Protein AF-A0A828RKD5-F1 (afdb_monomer_lite)

Secondary structure (DSSP, 8-state):
----------EEEEEEETTEEEEEETT--HHHHHHHHHHHHHH--

Foldseek 3Di:
DPPPPPPDFAFPDWDDDPPDIDTDGPPDDPVVSVVVVVCCNVPVD

Sequence (45 aa):
VVNKDEFIPRPAAKLQVDNIELTIFKGANLSLATDIAKVVIRYAH

Organism: NCBI:txid548485

Radius of gyration: 13.16 Å; chains: 1; bounding box: 34×17×32 Å

Structure (mmCIF, N/CA/C/O backbone):
data_AF-A0A828RKD5-F1
#
_entry.id   AF-A0A828RKD5-F1
#
loop_
_atom_site.group_PDB
_atom_site.id
_atom_site.type_symbol
_atom_site.label_atom_id
_atom_site.label_alt_id
_atom_site.label_comp_id
_atom_site.label_asym_id
_atom_site.label_entity_id
_atom_site.label_seq_id
_atom_site.pdbx_PDB_ins_code
_atom_site.Cartn_x
_atom_site.Cartn_y
_atom_site.Cartn_z
_atom_site.occupancy
_atom_site.B_iso_or_equiv
_atom_site.auth_seq_id
_atom_site.auth_comp_id
_atom_site.auth_asym_id
_atom_site.auth_atom_id
_atom_site.pdbx_PDB_model_num
ATOM 1 N N . VAL A 1 1 ? -23.144 -9.974 20.922 1.00 47.25 1 VAL A N 1
ATOM 2 C CA . VAL A 1 1 ? -22.855 -9.548 19.535 1.00 47.25 1 VAL A CA 1
ATOM 3 C C . VAL A 1 1 ? -21.744 -8.523 19.621 1.00 47.25 1 VAL A C 1
ATOM 5 O O . VAL A 1 1 ? -21.955 -7.497 20.251 1.00 47.25 1 VAL A O 1
ATOM 8 N N . VAL A 1 2 ? -20.536 -8.838 19.147 1.00 52.62 2 VAL A N 1
ATOM 9 C CA . VAL A 1 2 ? -19.457 -7.842 19.089 1.00 52.62 2 VAL A CA 1
ATOM 10 C C . VAL A 1 2 ? -19.906 -6.809 18.063 1.00 52.62 2 VAL A C 1
ATOM 12 O O . VAL A 1 2 ? -19.987 -7.137 16.881 1.00 52.62 2 VAL A O 1
ATOM 15 N N . ASN A 1 3 ? -20.248 -5.599 18.511 1.00 58.00 3 ASN A N 1
ATOM 16 C CA . ASN A 1 3 ? -20.270 -4.438 17.632 1.00 58.00 3 ASN A CA 1
ATOM 17 C C . ASN A 1 3 ? -18.829 -4.271 17.152 1.00 58.00 3 ASN A C 1
ATOM 19 O O . ASN A 1 3 ? -18.000 -3.678 17.835 1.00 58.00 3 ASN A O 1
ATOM 23 N N . LYS A 1 4 ? -18.495 -4.903 16.023 1.00 62.91 4 LYS A N 1
ATOM 24 C CA . LYS A 1 4 ? -17.357 -4.468 15.227 1.00 62.91 4 LYS A CA 1
ATOM 25 C C . LYS A 1 4 ? -17.758 -3.074 14.796 1.00 62.91 4 LYS A C 1
ATOM 27 O O . LYS A 1 4 ? -18.619 -2.962 13.927 1.00 62.91 4 LYS A O 1
ATOM 32 N N . ASP A 1 5 ? -17.210 -2.062 15.463 1.00 66.88 5 ASP A N 1
ATOM 33 C CA . ASP A 1 5 ? -17.244 -0.698 14.958 1.00 66.88 5 ASP A CA 1
ATOM 34 C C . ASP A 1 5 ? -16.992 -0.791 13.461 1.00 66.88 5 ASP A C 1
ATOM 36 O O . ASP A 1 5 ? -16.008 -1.404 13.024 1.00 66.88 5 ASP A O 1
ATOM 40 N N . GLU A 1 6 ? -17.976 -0.334 12.694 1.00 67.81 6 GLU A N 1
ATOM 41 C CA . GLU A 1 6 ? -17.955 -0.397 11.246 1.00 67.81 6 GLU A CA 1
ATOM 42 C C . GLU A 1 6 ? -16.583 0.117 10.807 1.00 67.81 6 GLU A C 1
ATOM 44 O O . GLU A 1 6 ? -16.138 1.176 11.260 1.00 67.81 6 GLU A O 1
ATOM 49 N N . PHE A 1 7 ? -15.833 -0.688 10.049 1.00 72.31 7 PHE A N 1
ATOM 50 C CA . PHE A 1 7 ? -14.497 -0.276 9.641 1.00 72.31 7 PHE A CA 1
ATOM 51 C C . PHE A 1 7 ? -14.667 0.947 8.746 1.00 72.31 7 PHE A C 1
ATOM 53 O O . PHE A 1 7 ? -15.048 0.816 7.588 1.00 72.31 7 PHE A O 1
ATOM 60 N N . ILE A 1 8 ? -14.422 2.135 9.300 1.00 79.62 8 ILE A N 1
ATOM 61 C CA . ILE A 1 8 ? -14.430 3.386 8.550 1.00 79.62 8 ILE A CA 1
ATOM 62 C C . ILE A 1 8 ? -13.014 3.558 7.993 1.00 79.62 8 ILE A C 1
ATOM 64 O O . ILE A 1 8 ? -12.114 3.953 8.747 1.00 79.62 8 ILE A O 1
ATOM 68 N N . PRO A 1 9 ? -12.775 3.267 6.701 1.00 80.00 9 PRO A N 1
ATOM 69 C CA . PRO A 1 9 ? -11.468 3.454 6.097 1.00 80.00 9 PRO A CA 1
ATOM 70 C C . PRO A 1 9 ? -11.080 4.931 6.174 1.00 80.00 9 PRO A C 1
ATOM 72 O O . PRO A 1 9 ? -11.717 5.797 5.580 1.00 80.00 9 PRO A O 1
ATOM 75 N N . ARG A 1 10 ? -10.009 5.229 6.911 1.00 89.44 10 ARG A N 1
ATOM 76 C CA . ARG A 1 10 ? -9.403 6.566 6.959 1.00 89.44 10 ARG A CA 1
ATOM 77 C C . ARG A 1 10 ? -8.002 6.490 6.364 1.00 89.44 10 ARG A C 1
ATOM 79 O O . ARG A 1 10 ? -7.095 6.068 7.081 1.00 89.44 10 ARG A O 1
ATOM 86 N N . PRO A 1 11 ? -7.813 6.815 5.073 1.00 91.81 11 PRO A N 1
ATOM 87 C CA . PRO A 1 11 ? -6.494 6.804 4.451 1.00 91.81 11 PRO A CA 1
ATOM 88 C C . PRO A 1 11 ? -5.529 7.694 5.239 1.00 91.81 11 PRO A C 1
ATOM 90 O O . PRO A 1 11 ? -5.863 8.824 5.584 1.00 91.81 11 PRO A O 1
ATOM 93 N N . ALA A 1 12 ? -4.352 7.165 5.545 1.00 92.25 12 ALA A N 1
ATOM 94 C CA . ALA A 1 12 ? -3.263 7.868 6.214 1.00 92.25 12 ALA A CA 1
ATOM 95 C C . ALA A 1 12 ? -2.128 8.194 5.236 1.00 92.25 12 ALA A C 1
ATOM 97 O O . ALA A 1 12 ? -1.510 9.248 5.347 1.00 92.25 12 ALA A O 1
ATOM 98 N N . ALA A 1 13 ? -1.878 7.313 4.266 1.00 92.50 13 ALA A N 1
ATOM 99 C CA . ALA A 1 13 ? -0.937 7.552 3.182 1.00 92.50 13 ALA A CA 1
ATOM 100 C C . ALA A 1 13 ? -1.400 6.845 1.907 1.00 92.50 13 ALA A C 1
ATOM 102 O O . ALA A 1 13 ? -2.061 5.806 1.966 1.00 92.50 13 ALA A O 1
ATOM 103 N N . LYS A 1 14 ? -1.021 7.408 0.763 1.00 95.00 14 LYS A N 1
ATOM 104 C CA . LYS A 1 14 ? -1.184 6.798 -0.553 1.00 95.00 14 LYS A CA 1
ATOM 105 C C . LYS A 1 14 ? 0.149 6.833 -1.280 1.00 95.00 14 LYS A C 1
ATOM 107 O O . LYS A 1 14 ? 0.840 7.849 -1.241 1.00 95.00 14 LYS A O 1
ATOM 112 N N . LEU A 1 15 ? 0.490 5.730 -1.922 1.00 92.75 15 LEU A N 1
ATOM 113 C CA . LEU A 1 15 ? 1.685 5.561 -2.727 1.00 92.75 15 LEU A CA 1
ATOM 114 C C . LEU A 1 15 ? 1.259 4.997 -4.079 1.00 92.75 15 LEU A C 1
ATOM 116 O O . LEU A 1 15 ? 0.516 4.022 -4.129 1.00 92.75 15 LEU A O 1
ATOM 120 N N . GLN A 1 16 ? 1.753 5.591 -5.156 1.00 93.81 16 GLN A N 1
ATOM 121 C CA . GLN A 1 16 ? 1.548 5.093 -6.508 1.00 93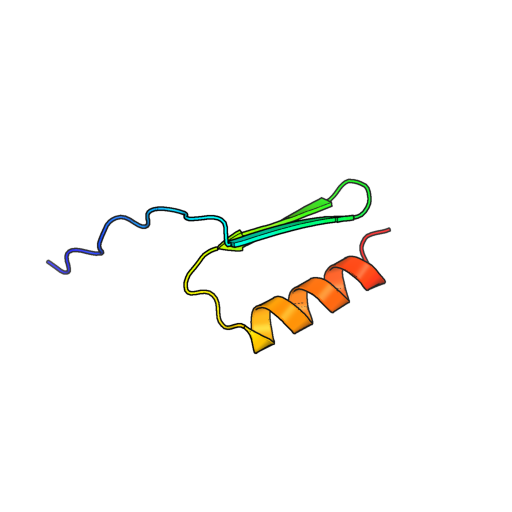.81 16 GLN A CA 1
ATOM 122 C C . GLN A 1 16 ? 2.899 4.666 -7.079 1.00 93.81 16 GLN A C 1
ATOM 124 O O . GLN A 1 16 ? 3.850 5.446 -7.046 1.00 93.81 16 GLN A O 1
ATOM 129 N N . VAL A 1 17 ? 2.987 3.421 -7.545 1.00 90.94 17 VAL A N 1
ATOM 130 C CA . VAL A 1 17 ? 4.173 2.850 -8.197 1.00 90.94 17 VAL A CA 1
ATOM 131 C C . VAL A 1 17 ? 3.697 2.191 -9.484 1.00 90.94 17 VAL A C 1
ATOM 133 O O . VAL A 1 17 ? 2.952 1.213 -9.434 1.00 90.94 17 VAL A O 1
ATOM 136 N N . ASP A 1 18 ? 4.060 2.783 -10.621 1.00 89.44 18 ASP A N 1
ATOM 137 C CA . ASP A 1 18 ? 3.551 2.437 -11.950 1.00 89.44 18 ASP A CA 1
ATOM 138 C C . ASP A 1 18 ? 2.019 2.300 -11.971 1.00 89.44 18 ASP A C 1
ATOM 140 O O . ASP A 1 18 ? 1.291 3.275 -11.756 1.00 89.44 18 ASP A O 1
ATOM 144 N N . ASN A 1 19 ? 1.523 1.081 -12.185 1.00 90.56 19 ASN A N 1
ATOM 145 C CA . ASN A 1 19 ? 0.097 0.768 -12.270 1.00 90.56 19 ASN A CA 1
ATOM 146 C C . ASN A 1 19 ? -0.511 0.319 -10.929 1.00 90.56 19 ASN A C 1
ATOM 148 O O . ASN A 1 19 ? -1.668 -0.101 -10.892 1.00 90.56 19 ASN A O 1
ATOM 152 N N . ILE A 1 20 ? 0.248 0.376 -9.831 1.00 91.50 20 ILE A N 1
ATOM 153 C CA . ILE A 1 20 ? -0.185 -0.061 -8.501 1.00 91.50 20 ILE A CA 1
ATOM 154 C C . ILE A 1 20 ? -0.416 1.151 -7.594 1.00 91.50 20 ILE A C 1
ATOM 156 O O . ILE A 1 20 ? 0.477 1.970 -7.382 1.00 91.50 20 ILE A O 1
ATOM 160 N N . GLU A 1 21 ? -1.608 1.225 -6.995 1.00 94.62 21 GLU A N 1
ATOM 161 C CA . GLU A 1 21 ? -1.899 2.123 -5.872 1.00 94.62 21 GLU A CA 1
ATOM 162 C C . GLU A 1 21 ? -1.870 1.331 -4.557 1.00 94.62 21 GLU A C 1
ATOM 164 O O . GLU A 1 21 ? -2.649 0.401 -4.347 1.00 94.62 21 GLU A O 1
ATOM 169 N N . LEU A 1 22 ? -0.992 1.733 -3.640 1.00 94.38 22 LEU A N 1
ATOM 170 C CA . LEU A 1 22 ? -0.950 1.261 -2.263 1.00 94.38 22 LEU A CA 1
ATOM 171 C C . LEU A 1 22 ? -1.523 2.341 -1.335 1.00 94.38 22 LEU A C 1
ATOM 173 O O . LEU A 1 22 ? -0.949 3.419 -1.191 1.00 94.38 22 LEU A O 1
ATOM 177 N N . THR A 1 23 ? -2.625 2.036 -0.647 1.00 95.25 23 THR A N 1
ATOM 178 C CA . THR A 1 23 ? -3.205 2.906 0.390 1.00 95.25 23 THR A CA 1
ATOM 179 C C . THR A 1 23 ? -2.981 2.307 1.780 1.00 95.25 23 THR A C 1
ATOM 181 O O . THR A 1 23 ? -3.377 1.176 2.052 1.00 95.25 23 THR A O 1
ATOM 184 N N . ILE A 1 2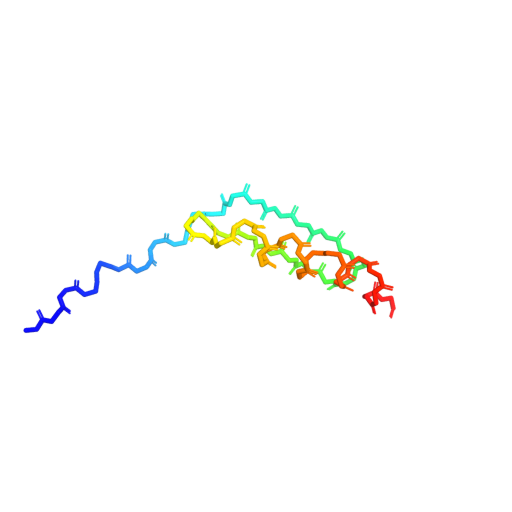4 ? -2.387 3.085 2.687 1.00 94.44 24 ILE A N 1
ATOM 185 C CA . ILE A 1 24 ? -2.229 2.745 4.106 1.00 94.44 24 ILE A CA 1
ATOM 186 C C . ILE A 1 24 ? -3.334 3.454 4.889 1.00 94.44 24 ILE A C 1
ATOM 188 O O . ILE A 1 24 ? -3.476 4.672 4.792 1.00 94.44 24 ILE A O 1
ATOM 192 N N . PHE A 1 25 ? -4.104 2.714 5.688 1.00 92.81 25 PHE A N 1
ATOM 193 C CA . PHE A 1 25 ? -5.185 3.259 6.517 1.00 92.81 25 PHE A CA 1
ATOM 194 C C . PHE A 1 25 ? -4.737 3.528 7.958 1.00 92.81 25 PHE A C 1
ATOM 196 O O . PHE A 1 25 ? -3.825 2.891 8.489 1.00 92.81 25 PHE A O 1
ATOM 203 N N . LYS A 1 26 ? -5.408 4.475 8.618 1.00 90.81 26 LYS A N 1
ATOM 204 C CA . LYS A 1 26 ? -5.194 4.806 10.028 1.00 90.81 26 LYS A CA 1
ATOM 205 C C . LYS A 1 26 ? -5.416 3.568 10.903 1.00 90.81 26 LYS A C 1
ATOM 207 O O . LYS A 1 26 ? -6.404 2.861 10.737 1.00 90.81 26 LYS A O 1
ATOM 212 N N . GLY A 1 27 ? -4.501 3.335 11.843 1.00 89.50 27 GLY A N 1
ATOM 213 C CA . GLY A 1 27 ? -4.496 2.143 12.701 1.00 89.50 27 GLY A CA 1
ATOM 214 C C . GLY A 1 27 ? -3.648 0.986 12.164 1.00 89.50 27 GLY A C 1
ATOM 215 O O . GLY A 1 27 ? -3.446 0.011 12.882 1.00 89.50 27 GLY A O 1
ATOM 216 N N . ALA A 1 28 ? -3.104 1.095 10.946 1.00 91.38 28 ALA A N 1
ATOM 217 C CA . ALA A 1 28 ? -2.109 0.150 10.454 1.00 91.38 28 ALA A CA 1
ATOM 218 C C . ALA A 1 28 ? -0.843 0.167 11.325 1.00 91.38 28 ALA A C 1
ATOM 220 O O . ALA A 1 28 ? -0.398 1.217 11.795 1.00 91.38 28 ALA A O 1
ATOM 221 N N . ASN A 1 29 ? -0.235 -1.007 11.502 1.00 94.88 29 ASN A N 1
ATOM 222 C CA . ASN A 1 29 ? 1.071 -1.105 12.136 1.00 94.88 29 ASN A CA 1
ATOM 223 C C . ASN A 1 29 ? 2.123 -0.414 11.255 1.00 94.88 29 ASN A C 1
ATOM 225 O O . ASN A 1 29 ? 2.289 -0.771 10.088 1.00 94.88 29 ASN A O 1
ATOM 229 N N . LEU A 1 30 ? 2.830 0.564 11.824 1.00 91.94 30 LEU A N 1
ATOM 230 C CA . LEU A 1 30 ? 3.736 1.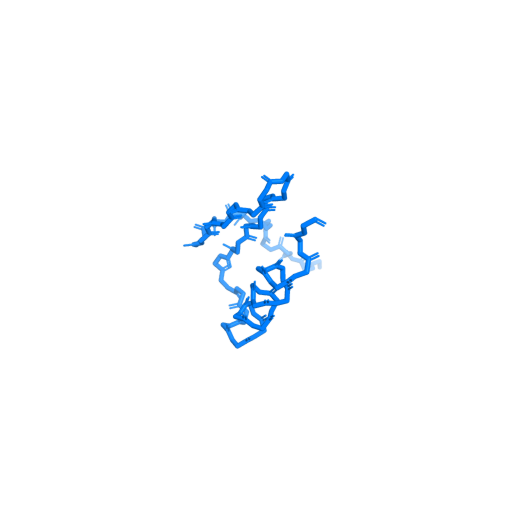428 11.071 1.00 91.94 30 LEU A CA 1
ATOM 231 C C . LEU A 1 30 ? 4.930 0.667 10.475 1.00 91.94 30 LEU A C 1
ATOM 233 O O . LEU A 1 30 ? 5.281 0.899 9.318 1.00 91.94 30 LEU A O 1
ATOM 237 N N . SER A 1 31 ? 5.530 -0.253 11.236 1.00 96.69 31 SER A N 1
ATOM 238 C CA . SER A 1 31 ? 6.678 -1.043 10.775 1.00 96.69 31 SER A CA 1
ATOM 239 C C . SER A 1 31 ? 6.282 -1.945 9.610 1.00 96.69 31 SER A C 1
ATOM 241 O O . SER A 1 31 ? 6.920 -1.912 8.561 1.00 96.69 31 SER A O 1
ATOM 243 N N . LEU A 1 32 ? 5.163 -2.664 9.745 1.00 95.56 32 LEU A N 1
ATOM 244 C CA . LEU A 1 32 ? 4.652 -3.527 8.681 1.00 95.56 32 LEU A CA 1
ATOM 245 C C . LEU A 1 32 ? 4.272 -2.727 7.428 1.00 95.56 32 LEU A C 1
ATOM 247 O O . LEU A 1 32 ? 4.628 -3.116 6.319 1.00 95.56 32 LEU A O 1
ATOM 251 N N . ALA A 1 33 ? 3.584 -1.594 7.591 1.00 95.06 33 ALA A N 1
ATOM 252 C CA . AL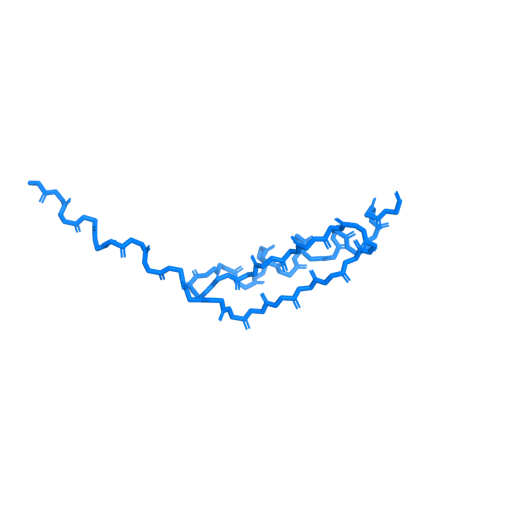A A 1 33 ? 3.218 -0.731 6.471 1.00 95.06 33 ALA A CA 1
ATOM 253 C C . ALA A 1 33 ? 4.457 -0.208 5.724 1.00 95.06 33 ALA A C 1
ATOM 255 O O . ALA A 1 33 ? 4.464 -0.151 4.496 1.00 95.06 33 ALA A O 1
ATOM 256 N N . THR A 1 34 ? 5.521 0.117 6.461 1.00 95.25 34 THR A N 1
ATOM 257 C CA . THR A 1 34 ? 6.797 0.561 5.890 1.00 95.25 34 THR A CA 1
ATOM 258 C C . THR A 1 34 ? 7.477 -0.549 5.094 1.00 95.25 34 THR A C 1
ATOM 260 O O . THR A 1 34 ? 7.948 -0.308 3.983 1.00 95.25 34 THR A O 1
ATOM 263 N N . ASP A 1 35 ? 7.526 -1.767 5.629 1.00 97.25 35 ASP A N 1
ATOM 264 C CA . ASP A 1 35 ? 8.168 -2.886 4.939 1.00 97.25 35 ASP A CA 1
ATOM 265 C C . ASP A 1 35 ? 7.384 -3.318 3.694 1.00 97.25 35 ASP A C 1
ATOM 267 O O . ASP A 1 35 ? 7.993 -3.560 2.652 1.00 97.25 35 ASP A O 1
ATOM 271 N N . ILE A 1 36 ? 6.046 -3.291 3.740 1.00 95.31 36 ILE A N 1
ATOM 272 C CA . ILE A 1 36 ? 5.200 -3.490 2.553 1.00 95.31 36 ILE A CA 1
ATOM 273 C C . ILE A 1 36 ? 5.479 -2.408 1.505 1.00 95.31 36 ILE A C 1
ATOM 275 O O . ILE A 1 36 ? 5.705 -2.736 0.342 1.00 95.31 36 ILE A O 1
ATOM 279 N N . ALA A 1 37 ? 5.515 -1.130 1.899 1.00 94.44 37 ALA A N 1
ATOM 280 C CA . ALA A 1 37 ? 5.790 -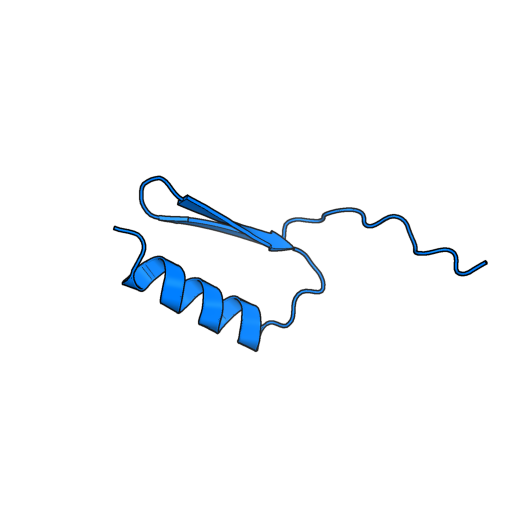0.037 0.969 1.00 94.44 37 ALA A CA 1
ATOM 281 C C . ALA A 1 37 ? 7.150 -0.206 0.273 1.00 94.44 37 ALA A C 1
ATOM 283 O O . ALA A 1 37 ? 7.232 -0.055 -0.942 1.00 94.44 37 ALA A O 1
ATOM 284 N N . LYS A 1 38 ? 8.205 -0.597 1.003 1.00 95.81 38 LYS A N 1
ATOM 285 C CA . LYS A 1 38 ? 9.527 -0.881 0.411 1.00 95.81 38 LYS A CA 1
ATOM 286 C C . LYS A 1 38 ? 9.478 -2.010 -0.617 1.00 95.81 38 LYS A C 1
ATOM 288 O O . LYS A 1 38 ? 10.115 -1.901 -1.660 1.00 95.81 38 LYS A O 1
ATOM 293 N N . VAL A 1 39 ? 8.761 -3.096 -0.320 1.00 95.44 39 VAL A N 1
ATOM 294 C CA . VAL A 1 39 ? 8.614 -4.237 -1.238 1.00 95.44 39 VAL A CA 1
ATOM 295 C C . VAL A 1 39 ? 7.886 -3.803 -2.506 1.00 95.44 39 VAL A C 1
ATOM 297 O O . VAL A 1 39 ? 8.367 -4.088 -3.598 1.00 95.44 39 VAL A O 1
ATOM 300 N N . VAL A 1 40 ? 6.785 -3.058 -2.370 1.00 93.56 40 VAL A N 1
ATOM 301 C CA . VAL A 1 40 ? 6.039 -2.528 -3.519 1.00 93.56 40 VAL A CA 1
ATOM 302 C C . VAL A 1 40 ? 6.930 -1.612 -4.356 1.00 93.56 40 VAL A C 1
ATOM 304 O O . VAL A 1 40 ? 7.080 -1.862 -5.539 1.00 93.56 40 VAL A O 1
ATOM 307 N N . ILE A 1 41 ? 7.616 -0.636 -3.757 1.00 93.31 41 ILE A N 1
ATOM 308 C CA . ILE A 1 41 ? 8.528 0.266 -4.490 1.00 93.31 41 ILE A CA 1
ATOM 309 C C . ILE A 1 41 ? 9.631 -0.504 -5.227 1.00 93.31 41 ILE A C 1
ATOM 311 O O . ILE A 1 41 ? 10.046 -0.106 -6.309 1.00 93.31 41 IL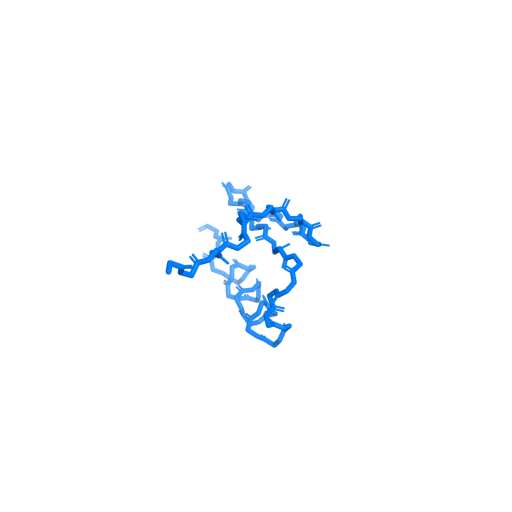E A O 1
ATOM 315 N N . ARG A 1 42 ? 10.143 -1.590 -4.638 1.00 95.38 42 ARG A N 1
ATOM 316 C CA . ARG A 1 42 ? 11.262 -2.343 -5.214 1.00 95.38 42 ARG A CA 1
ATOM 317 C C . ARG A 1 42 ? 10.843 -3.268 -6.357 1.00 95.38 42 ARG A C 1
ATOM 319 O O . ARG A 1 42 ? 11.649 -3.493 -7.256 1.00 95.38 42 ARG A O 1
ATOM 326 N N . TYR A 1 43 ? 9.644 -3.841 -6.295 1.00 94.19 43 TYR A N 1
ATOM 327 C CA . TYR A 1 43 ? 9.251 -4.949 -7.172 1.00 94.19 43 TYR A CA 1
ATOM 328 C C . TYR A 1 43 ? 7.989 -4.696 -7.995 1.00 94.19 43 TYR A C 1
ATOM 330 O O . TYR A 1 43 ? 7.680 -5.509 -8.857 1.00 94.19 43 TYR A O 1
ATOM 338 N N . ALA A 1 44 ? 7.259 -3.609 -7.748 1.00 87.31 44 ALA A N 1
ATOM 339 C CA . ALA A 1 44 ? 6.229 -3.149 -8.664 1.00 87.31 44 ALA A CA 1
ATOM 340 C C . ALA A 1 44 ? 6.924 -2.412 -9.813 1.00 87.31 44 ALA A C 1
ATOM 342 O O . ALA A 1 44 ? 7.261 -1.242 -9.670 1.00 87.31 44 ALA A O 1
ATOM 343 N N . HIS A 1 45 ? 7.224 -3.150 -10.878 1.00 79.31 45 HIS A N 1
ATOM 344 C CA . HIS A 1 45 ? 7.658 -2.671 -12.188 1.00 79.31 45 HIS A CA 1
ATOM 345 C C . HIS A 1 45 ? 7.198 -3.665 -13.257 1.00 79.31 45 HIS A C 1
ATOM 347 O O . HIS A 1 45 ? 7.075 -4.867 -12.920 1.00 79.31 45 HIS A O 1
#

pLDDT: mean 87.36, std 12.38, range [47.25, 97.25]